Protein AF-A0AA40WFM0-F1 (afdb_monomer_lite)

Foldseek 3Di:
DVVVVVVLVVLLVVLVVLLVVLVVVLVPQDPPDPCNVVSSVVSVVVNVVSVVVNVVSVPDDDDDDPDPPPPPPPDDDDDDDDDDDDD

Organism: NCBI:txid44276

Sequence (87 aa):
MKVKVAHLFRKIEEMDRDILELGKIQERISSDRDYSEILKDSIRKEMENLESGKAEILSLKIKEEPAKIGFVKNSGKSSPTEMKNLY

Radius of gyration: 28.41 Å; chains: 1; bounding box: 75×49×60 Å

Secondary structure (DSSP, 8-state):
-HHHHHHHHHHHHHHHHHHHHHHHHHHT--TTSTTHHHHHHHHHHHHHHHHHHHHHHHH----------------------------

pLDDT: mean 79.81, std 20.95, range [39.88, 98.38]

Structure (mmCIF, N/CA/C/O backbone):
data_AF-A0AA40WFM0-F1
#
_entry.id   AF-A0AA40WFM0-F1
#
loop_
_atom_site.group_PDB
_atom_site.id
_atom_site.type_symbol
_atom_site.label_atom_id
_atom_site.label_alt_id
_atom_site.label_comp_id
_atom_site.label_asym_id
_atom_site.label_entity_id
_atom_site.label_seq_id
_atom_site.pdbx_PDB_ins_code
_atom_site.Cartn_x
_atom_site.Cartn_y
_atom_site.Cartn_z
_atom_site.occupancy
_atom_site.B_iso_or_equiv
_atom_site.auth_seq_id
_atom_site.auth_comp_id
_atom_site.auth_asym_id
_atom_site.auth_atom_id
_atom_site.pdbx_PDB_model_num
ATOM 1 N N . MET A 1 1 ? -15.533 8.607 22.813 1.00 60.88 1 MET A N 1
ATOM 2 C 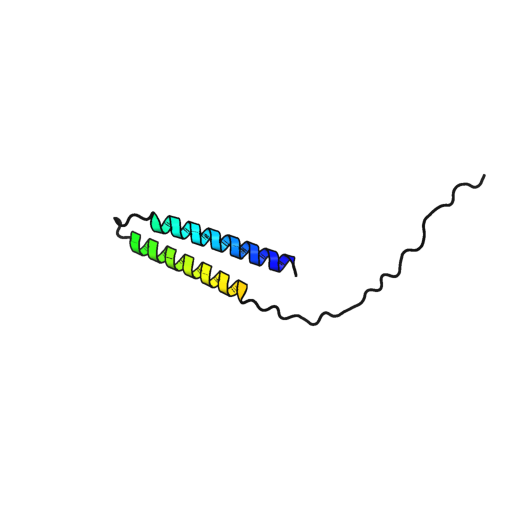CA . MET A 1 1 ? -14.876 7.385 22.290 1.00 60.88 1 MET A CA 1
ATOM 3 C C . MET A 1 1 ? -15.284 7.061 20.851 1.00 60.88 1 MET A C 1
ATOM 5 O O . MET A 1 1 ? -14.395 6.906 20.030 1.00 60.88 1 MET A O 1
ATOM 9 N N . LYS A 1 2 ? -16.585 7.063 20.513 1.00 64.25 2 LYS A N 1
ATOM 10 C CA . LYS A 1 2 ? -17.105 6.781 19.153 1.00 64.25 2 LYS A CA 1
ATOM 11 C C . LYS A 1 2 ? -16.433 7.581 18.021 1.00 64.25 2 LYS A C 1
ATOM 13 O O . LYS A 1 2 ? -16.070 7.006 17.008 1.00 64.25 2 LYS A O 1
ATOM 18 N N . VAL A 1 3 ? -16.190 8.876 18.235 1.00 71.19 3 VAL A N 1
ATOM 19 C CA . VAL A 1 3 ? -15.526 9.757 17.252 1.00 71.19 3 VAL A CA 1
ATOM 20 C C . VAL A 1 3 ? -14.082 9.318 16.961 1.00 71.19 3 VAL A C 1
ATOM 22 O O . VAL A 1 3 ? -13.674 9.291 15.808 1.00 71.19 3 VAL A O 1
ATOM 25 N N . LYS A 1 4 ? -13.324 8.883 17.981 1.00 77.56 4 LYS A N 1
ATOM 26 C CA . LYS A 1 4 ? -11.948 8.383 17.799 1.00 77.56 4 LYS A CA 1
ATOM 27 C C . LYS A 1 4 ? -11.928 7.106 16.956 1.00 77.56 4 LYS A C 1
ATOM 29 O O . LYS A 1 4 ? -11.119 6.997 16.049 1.00 77.56 4 LYS A O 1
ATOM 34 N N . VAL A 1 5 ? -12.860 6.189 17.219 1.00 82.56 5 VAL A N 1
ATOM 35 C CA . VAL A 1 5 ? -13.013 4.947 16.446 1.00 82.56 5 VAL A CA 1
ATOM 36 C C . VAL A 1 5 ? -13.380 5.250 14.988 1.00 82.56 5 VAL A C 1
ATOM 38 O O . VAL A 1 5 ? -12.762 4.703 14.083 1.00 82.56 5 VAL A O 1
ATOM 41 N N . ALA A 1 6 ? -14.309 6.182 14.745 1.00 85.12 6 ALA A N 1
ATOM 42 C CA . ALA A 1 6 ? -14.676 6.598 13.388 1.00 85.12 6 ALA A CA 1
ATOM 43 C C . ALA A 1 6 ? -13.493 7.206 12.609 1.00 85.12 6 ALA A C 1
ATOM 45 O O . ALA A 1 6 ? -13.316 6.913 11.429 1.00 85.12 6 ALA A O 1
ATOM 46 N N . HIS A 1 7 ? -12.646 8.010 13.262 1.00 89.56 7 HIS A N 1
ATOM 47 C CA . HIS A 1 7 ? -11.442 8.550 12.623 1.00 89.56 7 HIS A CA 1
ATOM 48 C C . HIS A 1 7 ? -10.407 7.474 12.277 1.00 89.56 7 HIS A C 1
ATOM 50 O O . HIS A 1 7 ? -9.756 7.602 11.244 1.00 89.56 7 HIS A O 1
ATOM 56 N N . LEU A 1 8 ? -10.273 6.426 13.098 1.00 90.62 8 LEU A N 1
ATOM 57 C CA . LEU A 1 8 ? -9.388 5.296 12.800 1.00 90.62 8 LEU A CA 1
ATOM 58 C C . LEU A 1 8 ? -9.875 4.510 11.578 1.00 90.62 8 LEU A C 1
ATOM 60 O O . LEU A 1 8 ? -9.074 4.220 10.698 1.00 90.62 8 LEU A O 1
ATOM 64 N N . PHE A 1 9 ? -11.180 4.251 11.461 1.00 91.62 9 PHE A N 1
ATOM 65 C CA . PHE A 1 9 ? -11.738 3.615 10.261 1.00 91.62 9 PHE A CA 1
ATOM 66 C C . PHE A 1 9 ? -11.559 4.472 9.009 1.00 91.62 9 PHE A C 1
ATOM 68 O O . PHE A 1 9 ? -11.100 3.971 7.989 1.00 91.62 9 PHE A O 1
ATOM 75 N N . ARG A 1 10 ? -11.811 5.782 9.104 1.00 95.12 10 ARG A N 1
ATOM 76 C CA . ARG A 1 10 ? -11.552 6.708 7.992 1.00 95.12 10 ARG A CA 1
ATOM 77 C C . ARG A 1 10 ? -10.083 6.681 7.557 1.00 95.12 10 ARG A C 1
ATOM 79 O O . ARG A 1 10 ? -9.797 6.777 6.370 1.00 95.12 10 ARG A O 1
ATOM 86 N N . LYS A 1 11 ? -9.155 6.553 8.512 1.00 95.44 11 LYS A N 1
ATOM 87 C CA . LYS A 1 11 ? -7.724 6.443 8.217 1.00 95.44 11 LYS A CA 1
ATOM 88 C C . LYS A 1 11 ? -7.389 5.129 7.507 1.00 95.44 11 LYS A C 1
ATOM 90 O O . LYS A 1 11 ? -6.605 5.157 6.571 1.00 95.44 11 LYS A O 1
ATOM 95 N N . ILE A 1 12 ? -8.003 4.015 7.905 1.00 96.25 12 ILE A N 1
ATOM 96 C CA . ILE A 1 12 ? -7.853 2.729 7.206 1.00 96.25 12 ILE A CA 1
ATOM 97 C C . ILE A 1 12 ? -8.339 2.843 5.756 1.00 96.25 12 ILE A C 1
ATOM 99 O O . ILE A 1 12 ? -7.615 2.466 4.844 1.00 96.25 12 ILE A O 1
ATOM 103 N N . GLU A 1 13 ? -9.511 3.440 5.527 1.00 97.00 13 GLU A N 1
ATOM 104 C CA . GLU A 1 13 ? -10.045 3.632 4.171 1.00 97.00 13 GLU A CA 1
ATOM 105 C C . GLU A 1 13 ? -9.151 4.522 3.294 1.00 97.00 13 GLU A C 1
ATOM 107 O O . GLU A 1 13 ? -9.071 4.317 2.086 1.00 97.00 13 GLU A O 1
ATOM 112 N N . GLU A 1 14 ? -8.506 5.539 3.876 1.00 97.44 14 GLU A N 1
ATOM 113 C CA . GLU A 1 14 ? -7.480 6.329 3.182 1.00 97.44 14 GLU A CA 1
ATOM 114 C C . GLU A 1 14 ? -6.299 5.448 2.768 1.00 97.44 14 GLU A C 1
ATOM 116 O O . GLU A 1 14 ? -5.921 5.462 1.602 1.00 97.44 14 GLU A O 1
ATOM 121 N N . MET A 1 15 ? -5.780 4.628 3.684 1.00 98.00 15 MET A N 1
ATOM 122 C CA . MET A 1 15 ? -4.643 3.746 3.409 1.00 98.00 15 MET A CA 1
ATOM 123 C C . MET A 1 15 ? -4.966 2.702 2.331 1.00 98.00 15 MET A C 1
ATOM 125 O O . MET A 1 15 ? -4.140 2.465 1.456 1.00 98.00 15 MET A O 1
ATOM 129 N N . ASP A 1 16 ? -6.172 2.125 2.333 1.00 97.88 16 ASP A N 1
ATOM 130 C CA . ASP A 1 16 ? -6.596 1.177 1.292 1.00 97.88 16 ASP A CA 1
ATOM 131 C C . ASP A 1 16 ? -6.688 1.844 -0.097 1.00 97.88 16 ASP A C 1
ATOM 133 O O . ASP A 1 16 ? -6.354 1.224 -1.112 1.00 97.88 16 ASP A O 1
ATOM 137 N N . ARG A 1 17 ? -7.102 3.119 -0.166 1.00 98.38 17 ARG A N 1
ATOM 138 C CA . ARG A 1 17 ? -7.075 3.887 -1.423 1.00 98.38 17 ARG A CA 1
ATOM 139 C C . ARG A 1 17 ? -5.647 4.144 -1.893 1.00 98.38 17 ARG A C 1
ATOM 141 O O . ARG A 1 17 ? -5.363 3.908 -3.066 1.00 98.38 17 ARG A O 1
ATOM 148 N N . ASP A 1 18 ? -4.765 4.559 -0.989 1.00 98.06 18 ASP A N 1
ATOM 149 C CA . ASP A 1 18 ? -3.363 4.840 -1.305 1.00 98.06 18 ASP A CA 1
ATOM 150 C C . ASP A 1 18 ? -2.652 3.581 -1.832 1.00 98.06 18 ASP A C 1
ATOM 152 O O . ASP A 1 18 ? -1.974 3.637 -2.857 1.00 98.06 18 ASP A O 1
ATOM 156 N N . ILE A 1 19 ? -2.880 2.417 -1.209 1.00 98.31 19 ILE A N 1
ATOM 157 C CA . ILE A 1 19 ? -2.349 1.121 -1.671 1.00 98.31 19 ILE A CA 1
ATOM 158 C C . ILE A 1 19 ? -2.808 0.818 -3.105 1.00 98.31 19 ILE A C 1
ATOM 160 O O . ILE A 1 19 ? -1.997 0.439 -3.954 1.00 98.31 19 ILE A O 1
ATOM 164 N N . LEU A 1 20 ? -4.098 1.006 -3.406 1.00 98.31 20 LEU A N 1
ATOM 165 C CA . LEU A 1 20 ? -4.634 0.783 -4.752 1.00 98.31 20 LEU A CA 1
ATOM 166 C C . LEU A 1 20 ? -4.037 1.739 -5.791 1.00 98.31 20 LEU A C 1
ATOM 168 O O . LEU A 1 20 ? -3.800 1.341 -6.933 1.00 98.31 20 LEU A O 1
ATOM 172 N N . GLU A 1 21 ? -3.830 3.004 -5.436 1.00 98.25 21 GLU A N 1
ATOM 173 C CA . GLU A 1 21 ? -3.225 3.990 -6.332 1.00 98.25 21 GLU A CA 1
ATOM 174 C C . GLU A 1 21 ? -1.744 3.698 -6.584 1.00 98.25 21 GLU A C 1
ATOM 176 O O . GLU A 1 21 ? -1.312 3.706 -7.739 1.00 98.25 21 GLU A O 1
ATOM 181 N N . LEU A 1 22 ? -0.991 3.350 -5.539 1.00 98.06 22 LEU A N 1
ATOM 182 C CA . LEU A 1 22 ? 0.407 2.937 -5.640 1.00 98.06 22 LEU A CA 1
ATOM 183 C C . LEU A 1 22 ? 0.575 1.696 -6.524 1.00 98.06 22 LEU A C 1
ATOM 185 O O . LEU A 1 22 ? 1.452 1.694 -7.388 1.00 98.06 22 LEU A O 1
ATOM 189 N N . GLY A 1 23 ? -0.306 0.698 -6.400 1.00 97.31 23 GLY A N 1
ATOM 190 C CA . GLY A 1 23 ? -0.306 -0.476 -7.279 1.00 97.31 23 GLY A CA 1
ATOM 191 C C . GLY A 1 23 ? -0.485 -0.103 -8.756 1.00 97.31 23 GLY A C 1
ATOM 192 O O . GLY A 1 23 ? 0.298 -0.519 -9.610 1.00 97.31 23 GLY A O 1
ATOM 193 N N . LYS A 1 24 ? -1.442 0.785 -9.067 1.00 97.69 24 LYS A N 1
ATOM 194 C CA . LYS A 1 24 ? -1.645 1.286 -10.441 1.00 97.69 24 LYS A CA 1
ATOM 195 C C . LYS A 1 24 ? -0.434 2.056 -10.969 1.00 97.69 24 LYS A C 1
ATOM 197 O O . LYS A 1 24 ? -0.151 2.000 -12.164 1.00 97.69 24 LYS A O 1
ATOM 202 N N . ILE A 1 25 ? 0.246 2.823 -10.114 1.00 96.25 25 ILE A N 1
ATOM 203 C CA . ILE A 1 25 ? 1.469 3.541 -10.491 1.00 96.25 25 ILE A CA 1
ATOM 204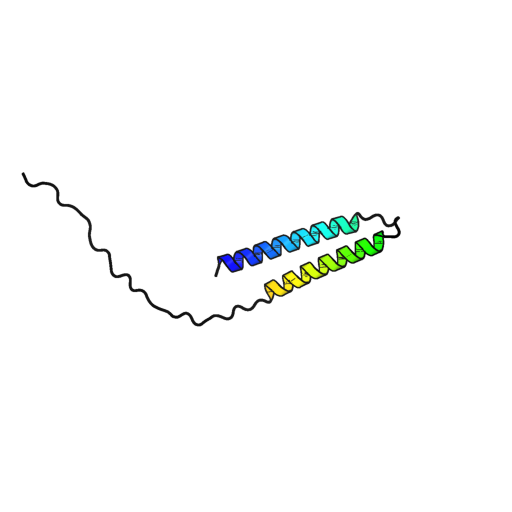 C C . ILE A 1 25 ? 2.580 2.533 -10.787 1.00 96.25 25 ILE A C 1
ATOM 206 O O . ILE A 1 25 ? 3.216 2.642 -11.833 1.00 96.25 25 ILE A O 1
ATOM 210 N N . GLN A 1 26 ? 2.769 1.533 -9.922 1.00 95.38 26 GLN A N 1
ATOM 211 C CA . GLN A 1 26 ? 3.781 0.489 -10.076 1.00 95.38 26 GLN A CA 1
ATOM 212 C C . GLN A 1 26 ? 3.641 -0.262 -11.408 1.00 95.38 26 GLN A C 1
ATOM 214 O O . GLN A 1 26 ? 4.633 -0.448 -12.112 1.00 95.38 26 GLN A O 1
ATOM 219 N N . GLU A 1 27 ? 2.415 -0.639 -11.783 1.00 94.50 27 GLU A N 1
ATOM 220 C CA . GLU A 1 27 ? 2.108 -1.340 -13.041 1.00 94.50 27 GLU A CA 1
ATOM 221 C C . GLU A 1 27 ? 2.427 -0.515 -14.295 1.00 94.50 27 GLU A C 1
ATOM 223 O O . GLU A 1 27 ? 2.720 -1.068 -15.354 1.00 94.50 27 GLU A O 1
ATOM 228 N N . ARG A 1 28 ? 2.381 0.818 -14.194 1.00 95.31 28 ARG A N 1
ATOM 229 C CA . ARG A 1 28 ? 2.616 1.739 -15.317 1.00 95.31 28 ARG A CA 1
ATOM 230 C C . ARG A 1 28 ? 4.084 2.123 -15.496 1.00 95.31 28 ARG A C 1
ATOM 232 O O . ARG A 1 28 ? 4.409 2.829 -16.451 1.00 95.31 28 ARG A O 1
ATOM 239 N N . ILE A 1 29 ? 4.974 1.698 -14.598 1.00 93.56 29 ILE A N 1
ATOM 240 C CA . ILE A 1 29 ? 6.408 1.974 -14.717 1.00 93.56 29 ILE A CA 1
ATOM 241 C C . ILE A 1 29 ? 6.984 1.118 -15.850 1.00 93.56 29 ILE A C 1
ATOM 243 O O . ILE A 1 29 ? 7.064 -0.105 -15.737 1.00 93.56 29 ILE A O 1
ATOM 247 N N . SER A 1 30 ? 7.424 1.779 -16.927 1.00 90.75 30 SER A N 1
ATOM 248 C CA . SER A 1 30 ? 8.164 1.141 -18.028 1.00 90.75 30 SER A CA 1
ATOM 249 C C . SER A 1 30 ? 9.412 0.437 -17.495 1.00 90.75 30 SER A C 1
ATOM 251 O O . SER A 1 30 ? 10.125 0.990 -16.662 1.00 90.75 30 SER A O 1
ATOM 253 N N . SER A 1 31 ? 9.696 -0.764 -17.993 1.00 88.56 31 SER A N 1
ATOM 254 C CA . SER A 1 31 ? 10.890 -1.542 -17.639 1.00 88.56 31 SER A CA 1
ATOM 255 C C . SER A 1 31 ? 12.149 -1.137 -18.415 1.00 88.56 31 SER A C 1
ATOM 257 O O . SER A 1 31 ? 13.205 -1.713 -18.190 1.00 88.56 31 SER A O 1
ATOM 259 N N . ASP A 1 32 ? 12.065 -0.143 -19.300 1.00 90.88 32 ASP A N 1
ATOM 260 C CA . ASP A 1 32 ? 13.149 0.192 -20.236 1.00 90.88 32 ASP A CA 1
ATOM 261 C C . ASP A 1 32 ? 14.214 1.115 -19.626 1.00 90.88 32 ASP A C 1
ATOM 263 O O . ASP A 1 32 ? 15.131 1.557 -20.316 1.00 90.88 32 ASP A O 1
ATOM 267 N N . ARG A 1 33 ? 14.072 1.473 -18.344 1.00 89.88 33 ARG A N 1
ATOM 268 C CA . ARG A 1 33 ? 14.986 2.377 -17.642 1.00 89.88 33 ARG A CA 1
ATOM 269 C C . ARG A 1 33 ? 15.655 1.655 -16.484 1.00 89.88 33 ARG A C 1
ATOM 271 O O . ARG A 1 33 ? 14.990 0.978 -15.705 1.00 89.88 33 ARG A O 1
ATO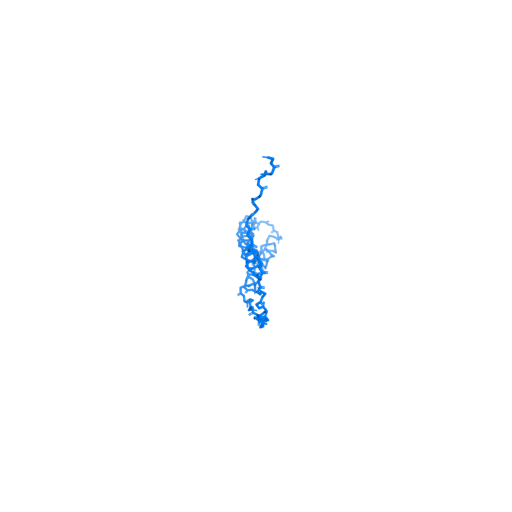M 278 N N . ASP A 1 34 ? 16.949 1.900 -16.308 1.00 88.81 34 ASP A N 1
ATOM 279 C CA . ASP A 1 34 ? 17.771 1.241 -15.282 1.00 88.81 34 ASP A CA 1
ATOM 280 C C . ASP A 1 34 ? 17.248 1.446 -13.850 1.00 88.81 34 ASP A C 1
ATOM 282 O O . ASP A 1 34 ? 17.422 0.596 -12.981 1.00 88.81 34 ASP A O 1
ATOM 286 N N . TYR A 1 35 ? 16.572 2.568 -13.590 1.00 89.94 35 TYR A N 1
ATOM 287 C CA . TYR A 1 35 ? 16.020 2.884 -12.270 1.00 89.94 35 TYR A CA 1
ATOM 288 C C . TYR A 1 35 ? 14.626 2.289 -12.016 1.00 89.94 35 TYR A C 1
ATOM 290 O O . TYR A 1 35 ? 14.107 2.408 -10.905 1.00 89.94 35 TYR A O 1
ATOM 298 N N . SER A 1 36 ? 13.985 1.693 -13.024 1.00 93.81 36 SER A N 1
ATOM 299 C CA . SER A 1 36 ? 12.583 1.277 -12.941 1.00 93.81 36 SER A CA 1
ATOM 300 C C . SER A 1 36 ? 12.341 0.200 -11.895 1.00 93.81 36 SER A C 1
ATOM 302 O O . SER A 1 36 ? 11.356 0.279 -11.164 1.00 93.81 36 SER A O 1
ATOM 304 N N . GLU A 1 37 ? 13.248 -0.766 -11.770 1.00 92.62 37 GLU A N 1
ATOM 305 C CA . GLU A 1 37 ? 13.116 -1.839 -10.779 1.00 92.62 37 GLU A CA 1
ATOM 306 C C . GLU A 1 37 ? 13.289 -1.308 -9.350 1.00 92.62 37 GLU A C 1
ATOM 308 O O . GLU A 1 37 ? 12.469 -1.599 -8.483 1.00 92.62 37 GLU A O 1
ATOM 313 N N . ILE A 1 38 ? 14.250 -0.401 -9.130 1.00 94.94 38 ILE A N 1
ATOM 314 C CA . ILE A 1 38 ? 14.433 0.276 -7.835 1.00 94.94 38 ILE A CA 1
ATOM 315 C C . ILE A 1 38 ? 13.173 1.063 -7.451 1.00 94.94 38 ILE A C 1
ATOM 317 O O . ILE A 1 38 ? 12.742 1.041 -6.297 1.00 94.94 38 ILE A O 1
ATOM 321 N N . LEU A 1 39 ? 12.556 1.753 -8.414 1.00 95.31 39 LEU A N 1
ATOM 322 C CA . LEU A 1 39 ? 11.329 2.506 -8.174 1.00 95.31 39 LEU A CA 1
ATOM 323 C C . LEU A 1 39 ? 10.144 1.581 -7.855 1.00 95.31 39 LEU A C 1
ATOM 325 O O . LEU A 1 39 ? 9.392 1.863 -6.922 1.00 95.31 39 LEU A O 1
ATOM 329 N N . LYS A 1 40 ? 9.992 0.465 -8.580 1.00 95.75 40 LYS A N 1
ATOM 330 C CA . LYS A 1 40 ? 8.955 -0.542 -8.305 1.00 95.75 40 LYS A CA 1
ATOM 331 C C . LYS A 1 40 ? 9.124 -1.179 -6.929 1.00 95.75 40 LYS A C 1
ATOM 333 O O . LYS A 1 40 ? 8.118 -1.395 -6.255 1.00 95.75 40 LYS A O 1
ATOM 338 N N . ASP A 1 41 ? 10.354 -1.461 -6.512 1.00 95.94 41 ASP A N 1
ATOM 339 C CA . ASP A 1 41 ? 10.647 -2.016 -5.189 1.00 95.94 41 ASP A CA 1
ATOM 340 C C . ASP A 1 41 ? 10.378 -0.999 -4.075 1.00 95.94 41 ASP A C 1
ATOM 342 O O . ASP A 1 41 ? 9.795 -1.348 -3.050 1.00 95.94 41 ASP A O 1
ATOM 346 N N . SER A 1 42 ? 10.721 0.275 -4.293 1.00 97.38 42 SER A N 1
ATOM 347 C CA . SER A 1 42 ? 10.393 1.359 -3.361 1.00 97.38 42 SER A CA 1
ATOM 348 C C . SER A 1 42 ? 8.879 1.496 -3.159 1.00 97.38 42 SER A C 1
ATOM 350 O O . SER A 1 42 ? 8.406 1.562 -2.026 1.00 97.38 42 SER A O 1
ATOM 352 N N . ILE A 1 43 ? 8.103 1.454 -4.250 1.00 97.19 43 ILE A N 1
ATOM 353 C CA . ILE A 1 43 ? 6.636 1.492 -4.184 1.00 97.19 43 ILE A CA 1
ATOM 354 C C . ILE A 1 43 ? 6.083 0.256 -3.467 1.00 97.19 43 ILE A C 1
ATOM 356 O O . ILE A 1 43 ? 5.209 0.398 -2.615 1.00 97.19 43 ILE A O 1
ATOM 360 N N . ARG A 1 44 ? 6.614 -0.943 -3.753 1.00 97.50 44 ARG A N 1
ATOM 361 C CA . ARG A 1 44 ? 6.204 -2.177 -3.062 1.00 97.50 44 ARG A CA 1
ATOM 362 C C . ARG A 1 44 ? 6.419 -2.061 -1.555 1.00 97.50 44 ARG A C 1
ATOM 364 O O . ARG A 1 44 ? 5.510 -2.354 -0.786 1.00 97.50 44 ARG A O 1
ATOM 371 N N . LYS A 1 45 ? 7.591 -1.575 -1.143 1.00 98.19 45 LYS A N 1
ATOM 372 C CA . LYS A 1 45 ? 7.913 -1.352 0.268 1.00 98.19 45 LYS A CA 1
ATOM 373 C C . LYS A 1 45 ? 6.952 -0.362 0.924 1.00 98.19 45 LYS A C 1
ATOM 375 O O . LYS A 1 45 ? 6.546 -0.569 2.062 1.00 98.19 45 LYS A O 1
ATOM 380 N N . GLU A 1 46 ? 6.567 0.699 0.222 1.00 98.25 46 GLU A N 1
ATOM 381 C CA . GLU A 1 46 ? 5.609 1.661 0.768 1.00 98.25 46 GLU A CA 1
ATOM 382 C C . GLU A 1 46 ? 4.206 1.061 0.929 1.00 98.25 46 GLU A C 1
ATOM 384 O O . GLU A 1 46 ? 3.562 1.267 1.955 1.00 98.25 46 GLU A O 1
ATOM 389 N N . MET A 1 47 ? 3.757 0.239 -0.022 1.00 98.25 47 MET A N 1
ATOM 390 C CA . MET A 1 47 ? 2.503 -0.510 0.118 1.00 98.25 47 MET A CA 1
ATOM 391 C C . MET A 1 47 ? 2.538 -1.465 1.324 1.00 98.25 47 MET A C 1
ATOM 393 O O . MET A 1 47 ? 1.563 -1.543 2.069 1.00 98.25 47 MET A O 1
ATOM 397 N N . GLU A 1 48 ? 3.665 -2.143 1.565 1.00 98.19 48 GLU A N 1
ATOM 398 C CA . GLU A 1 48 ? 3.864 -2.996 2.747 1.00 98.19 48 GLU A CA 1
ATOM 399 C C . GLU A 1 48 ? 3.822 -2.193 4.058 1.00 98.19 48 GLU A C 1
ATOM 401 O O . GLU A 1 48 ? 3.208 -2.632 5.034 1.00 98.19 48 GLU A O 1
ATOM 406 N N . ASN A 1 49 ? 4.413 -0.993 4.085 1.00 98.25 49 ASN A N 1
ATOM 407 C CA . ASN A 1 49 ? 4.349 -0.098 5.244 1.00 98.25 49 ASN A CA 1
ATOM 408 C C . ASN A 1 49 ? 2.900 0.316 5.558 1.00 98.25 49 ASN A C 1
ATOM 410 O O . ASN A 1 49 ? 2.498 0.331 6.724 1.00 98.25 49 ASN A O 1
ATOM 414 N N . LEU A 1 50 ? 2.105 0.630 4.528 1.00 98.00 50 LEU A N 1
ATOM 415 C CA . LEU A 1 50 ? 0.688 0.973 4.678 1.00 98.00 50 LEU A CA 1
ATOM 416 C C . LEU A 1 50 ? -0.129 -0.222 5.197 1.00 98.00 50 LEU A C 1
ATOM 418 O O . LEU A 1 50 ? -0.917 -0.067 6.131 1.00 98.00 50 LEU A O 1
ATOM 422 N N . GLU A 1 51 ? 0.098 -1.426 4.669 1.00 97.44 51 GLU A N 1
ATOM 423 C CA . GLU A 1 51 ? -0.523 -2.656 5.184 1.00 97.44 51 GLU A CA 1
ATOM 424 C C . GLU A 1 51 ? -0.161 -2.910 6.659 1.00 97.44 51 GLU A C 1
ATOM 426 O O . GLU A 1 51 ? -1.039 -3.195 7.480 1.00 97.44 51 GLU A O 1
ATOM 431 N N . SER A 1 52 ? 1.109 -2.724 7.036 1.00 97.19 52 SER A N 1
ATOM 432 C CA . SER A 1 52 ? 1.551 -2.847 8.431 1.00 97.19 52 SER A CA 1
ATOM 433 C C . SER A 1 52 ? 0.857 -1.831 9.339 1.00 97.19 52 SER A C 1
ATOM 435 O O . SER A 1 52 ? 0.318 -2.197 10.383 1.00 97.19 52 SER A O 1
ATOM 437 N N . GLY A 1 53 ? 0.793 -0.560 8.932 1.00 94.81 53 GLY A N 1
ATOM 438 C CA . GLY A 1 53 ? 0.110 0.478 9.707 1.00 94.81 53 GLY A CA 1
ATOM 439 C C . GLY A 1 53 ? -1.392 0.207 9.868 1.00 94.81 53 GLY A C 1
ATOM 440 O O . GLY A 1 53 ? -1.961 0.457 10.933 1.00 94.81 53 GLY A O 1
ATOM 441 N N . LYS A 1 54 ? -2.043 -0.372 8.849 1.00 95.44 54 LYS A N 1
ATOM 442 C CA . LYS A 1 54 ? -3.441 -0.825 8.935 1.00 95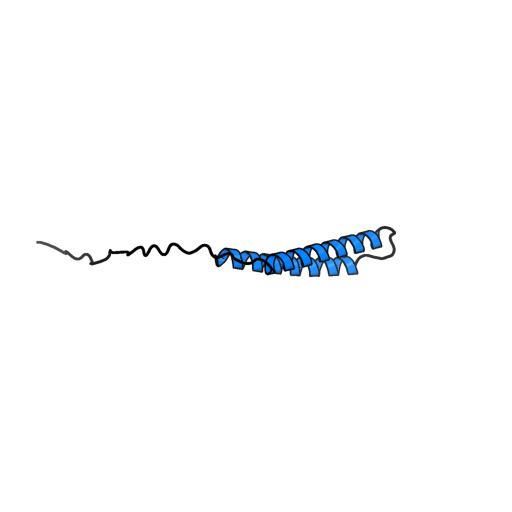.44 54 LYS A CA 1
ATOM 443 C C . LYS A 1 54 ? -3.599 -1.927 9.984 1.00 95.44 54 LYS A C 1
ATOM 445 O O . LYS A 1 54 ? -4.492 -1.844 10.831 1.00 95.44 54 LYS A O 1
ATOM 450 N N . ALA A 1 55 ? -2.720 -2.929 9.962 1.00 94.06 55 ALA A N 1
ATOM 451 C CA . ALA A 1 55 ? -2.721 -4.010 10.944 1.00 94.06 55 ALA A CA 1
ATOM 452 C C . ALA A 1 55 ? -2.492 -3.490 12.375 1.00 94.06 55 ALA A C 1
ATOM 454 O O . ALA A 1 55 ? -3.181 -3.916 13.304 1.00 94.06 55 ALA A O 1
ATOM 455 N N . GLU A 1 56 ? -1.594 -2.518 12.552 1.00 93.88 56 GLU A N 1
ATOM 456 C CA . GLU A 1 56 ? -1.353 -1.866 13.841 1.00 93.88 56 GLU A CA 1
ATOM 457 C C . GLU A 1 56 ? -2.610 -1.176 14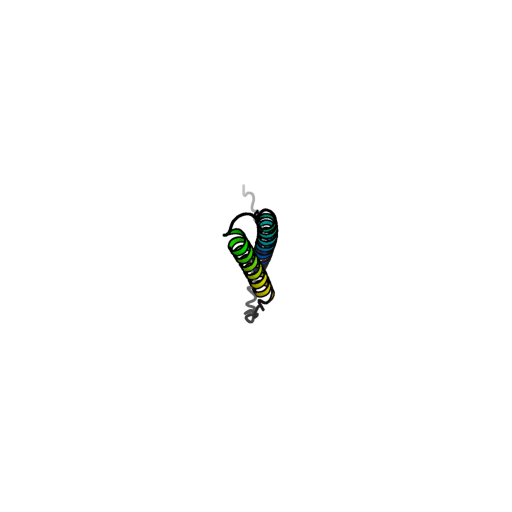.376 1.00 93.88 56 GLU A C 1
ATOM 459 O O . GLU A 1 56 ? -2.998 -1.434 15.518 1.00 93.88 56 GLU A O 1
ATOM 464 N N . ILE A 1 57 ? -3.294 -0.368 13.555 1.00 91.50 57 ILE A N 1
ATOM 465 C CA . ILE A 1 57 ? -4.540 0.312 13.948 1.00 91.50 57 ILE A CA 1
ATOM 466 C C . ILE A 1 57 ? -5.602 -0.704 14.385 1.00 91.50 57 ILE A C 1
ATOM 468 O O . ILE A 1 57 ? -6.264 -0.503 15.405 1.00 91.50 57 ILE A O 1
ATOM 472 N N . LEU A 1 58 ? -5.753 -1.803 13.644 1.00 88.75 58 LEU A N 1
ATOM 473 C CA . LEU A 1 58 ? -6.717 -2.861 13.961 1.00 88.75 58 LEU A CA 1
ATOM 474 C C . LEU A 1 58 ? -6.344 -3.655 15.222 1.00 88.75 58 LEU A C 1
ATOM 476 O O . LEU A 1 58 ? -7.224 -4.184 15.900 1.00 88.75 58 LEU A O 1
ATOM 480 N N . SER A 1 59 ? -5.055 -3.721 15.563 1.00 89.62 59 SER A N 1
ATOM 481 C CA . SER A 1 59 ? -4.559 -4.413 16.758 1.00 89.62 59 SER A CA 1
ATOM 482 C C . SER A 1 59 ? -4.743 -3.620 18.060 1.00 89.62 59 SER A C 1
ATOM 484 O O . SER A 1 59 ? -4.564 -4.176 19.150 1.00 89.62 59 SER A O 1
ATOM 486 N N . LEU A 1 60 ? -5.104 -2.332 17.972 1.00 86.69 60 LEU A N 1
ATOM 487 C CA . LEU A 1 60 ? -5.265 -1.454 19.128 1.00 86.69 60 LEU A CA 1
ATOM 488 C C . LEU A 1 60 ? -6.337 -1.993 20.086 1.00 86.69 60 LEU A C 1
ATOM 490 O O . LEU A 1 60 ? -7.538 -1.941 19.825 1.00 86.69 60 LEU A O 1
ATOM 494 N N . LYS A 1 61 ? -5.897 -2.459 21.258 1.00 77.44 61 LYS A N 1
ATOM 495 C CA . LYS A 1 61 ? -6.784 -2.839 22.363 1.00 77.44 61 LYS A CA 1
ATOM 496 C C . LYS A 1 61 ? -7.091 -1.615 23.219 1.00 77.44 61 LYS A C 1
ATOM 498 O O . LYS A 1 61 ? -6.185 -0.975 23.751 1.00 77.44 61 LYS A O 1
ATOM 503 N N . ILE A 1 62 ? -8.373 -1.311 23.400 1.00 69.75 62 ILE A N 1
ATOM 504 C CA . ILE A 1 62 ? -8.810 -0.274 24.336 1.00 69.75 62 ILE A CA 1
ATOM 505 C C . ILE A 1 62 ? -8.659 -0.843 25.751 1.00 69.75 62 ILE A C 1
ATOM 507 O O . ILE A 1 62 ? -9.368 -1.774 26.124 1.00 69.75 62 ILE A O 1
ATOM 511 N N . LYS A 1 63 ? -7.736 -0.294 26.548 1.00 65.50 63 LYS A N 1
ATOM 512 C CA . LYS A 1 63 ? -7.795 -0.463 28.003 1.00 65.50 63 LYS A CA 1
ATOM 513 C C . LYS A 1 63 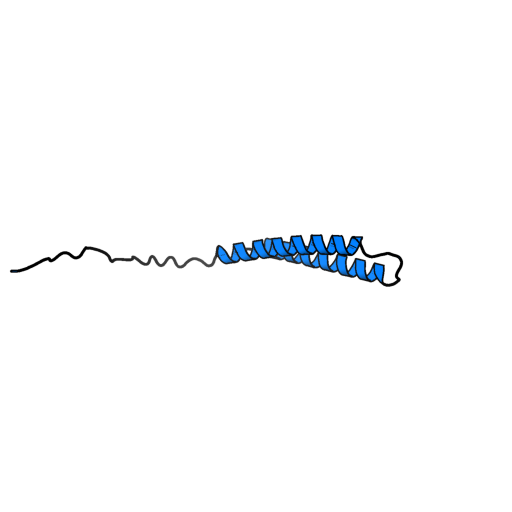? -8.936 0.419 28.498 1.00 65.50 63 LYS A C 1
ATOM 515 O O . LYS A 1 63 ? -8.841 1.642 28.413 1.00 65.50 63 LYS A O 1
ATOM 520 N N . GLU A 1 64 ? -10.030 -0.188 28.941 1.00 60.44 64 GLU A N 1
ATOM 521 C CA . GLU A 1 64 ? -11.079 0.549 29.642 1.00 60.44 64 GLU A CA 1
ATOM 522 C C . GLU A 1 64 ? -10.493 1.069 30.959 1.00 60.44 64 GLU A C 1
ATOM 524 O O . GLU A 1 64 ? -10.110 0.285 31.827 1.00 60.44 64 GLU A O 1
ATOM 529 N N . GLU A 1 65 ? -10.386 2.390 31.115 1.00 60.81 65 GLU A N 1
ATOM 530 C CA . GLU A 1 65 ? -10.278 2.943 32.462 1.00 60.81 65 GLU A CA 1
ATOM 531 C C . GLU A 1 65 ? -11.615 2.718 33.177 1.00 60.81 65 GLU A C 1
ATOM 533 O O . GLU A 1 65 ? -12.666 2.963 32.571 1.00 60.81 65 GLU A O 1
ATOM 538 N N . PRO A 1 66 ? -11.615 2.269 34.447 1.00 52.66 66 PRO A N 1
ATOM 539 C CA . PRO A 1 66 ? -12.847 2.070 35.187 1.00 52.66 66 PRO A CA 1
ATOM 540 C C . PRO A 1 66 ? -13.579 3.407 35.275 1.00 52.66 66 PRO A C 1
ATOM 542 O O . PRO A 1 66 ? -13.121 4.356 35.916 1.00 52.66 66 PRO A O 1
ATOM 545 N N . ALA A 1 67 ? -14.724 3.484 34.598 1.00 54.34 67 ALA A N 1
ATOM 546 C CA . ALA A 1 67 ? -15.586 4.646 34.634 1.00 54.34 67 ALA A CA 1
ATOM 547 C C . ALA A 1 67 ? -15.921 4.959 36.098 1.00 54.34 67 ALA A C 1
ATOM 549 O O . ALA A 1 67 ? -16.596 4.183 36.774 1.00 54.34 67 ALA A O 1
ATOM 550 N N . LYS A 1 68 ? -15.470 6.112 36.604 1.00 51.94 68 LYS A N 1
ATOM 551 C CA . LYS A 1 68 ? -16.053 6.699 37.812 1.00 51.94 68 LYS A CA 1
ATOM 552 C C . LYS A 1 68 ? -17.489 7.072 37.461 1.00 51.94 68 LYS A C 1
ATOM 554 O O . LYS A 1 68 ? -17.742 8.138 36.904 1.00 51.94 68 LYS A O 1
ATOM 559 N N . ILE A 1 69 ? -18.420 6.163 37.741 1.00 55.53 69 ILE A N 1
ATOM 560 C CA . ILE A 1 69 ? -19.863 6.380 37.631 1.00 55.53 69 ILE A CA 1
ATOM 561 C C . ILE A 1 69 ? -20.257 7.376 38.731 1.00 55.53 69 ILE A C 1
ATOM 563 O O . ILE A 1 69 ? -20.743 7.016 39.798 1.00 55.53 69 ILE A O 1
ATOM 567 N N . GLY A 1 70 ? -19.994 8.657 38.488 1.00 47.41 70 GLY A N 1
ATOM 568 C CA . GLY A 1 70 ? -20.626 9.750 39.206 1.00 47.41 70 GLY A CA 1
ATOM 569 C C . GLY A 1 70 ? -21.985 9.999 38.570 1.00 47.41 70 GLY A C 1
ATOM 570 O O . GLY A 1 70 ? -22.077 10.725 37.585 1.00 47.41 70 GLY A O 1
ATOM 571 N N . PHE A 1 71 ? -23.038 9.376 39.102 1.00 45.94 71 PHE A N 1
ATOM 572 C CA . PHE A 1 71 ? -24.413 9.764 38.792 1.00 45.94 71 PHE A CA 1
ATOM 573 C C . PHE A 1 71 ? -24.609 11.232 39.195 1.00 45.94 71 PHE A C 1
ATOM 575 O O . PHE A 1 71 ? -24.861 11.538 40.360 1.00 45.94 71 PHE A O 1
ATOM 582 N N . VAL A 1 72 ? -24.513 12.152 38.236 1.00 47.53 72 VAL A N 1
ATOM 583 C CA . VAL A 1 72 ? -25.007 13.518 38.416 1.00 47.53 72 VAL A CA 1
ATOM 584 C C . VAL A 1 72 ? -26.531 13.439 38.352 1.00 47.53 72 VAL A C 1
ATOM 586 O O . VAL A 1 72 ? -27.132 13.389 37.280 1.00 47.53 72 VAL A O 1
ATOM 589 N N . LYS A 1 73 ? -27.164 13.357 39.527 1.00 43.59 73 LYS A N 1
ATOM 590 C CA . LYS A 1 73 ? -28.604 13.570 39.687 1.00 43.59 73 LYS A CA 1
ATOM 591 C C . LYS A 1 73 ? -28.903 15.023 39.312 1.00 43.59 73 LYS A C 1
ATOM 593 O O . LYS A 1 73 ? -28.738 15.918 40.133 1.00 43.59 73 LYS A O 1
ATOM 598 N N . ASN A 1 74 ? -29.354 15.260 38.083 1.00 45.09 74 ASN A N 1
ATOM 599 C CA . ASN A 1 74 ? -29.985 16.524 37.714 1.00 45.09 74 ASN A CA 1
ATOM 600 C C . ASN A 1 74 ? -31.353 16.617 38.410 1.00 45.09 74 ASN A C 1
ATOM 602 O O . ASN A 1 74 ? -32.372 16.201 37.865 1.00 45.09 74 ASN A O 1
ATOM 606 N N . SER A 1 75 ? -31.380 17.152 39.630 1.00 51.25 75 SER A N 1
ATOM 607 C CA . SER A 1 75 ? -32.591 17.701 40.237 1.00 51.25 75 SER A CA 1
ATOM 608 C C . SER A 1 75 ? -32.807 19.113 39.697 1.00 51.25 75 SER A C 1
ATOM 610 O O . SER A 1 75 ? -32.084 20.036 40.069 1.00 51.25 75 SER A O 1
ATOM 612 N N . GLY A 1 76 ? -33.795 19.295 38.828 1.00 47.84 76 GLY A N 1
ATOM 613 C CA . GLY A 1 76 ? -34.250 20.635 38.477 1.00 47.84 76 GLY A CA 1
ATOM 614 C C . GLY A 1 76 ? -35.023 20.686 37.173 1.00 47.84 76 GLY A C 1
ATOM 615 O O . GLY A 1 76 ? -34.405 20.787 36.116 1.00 47.84 76 GLY A O 1
ATOM 616 N N . LYS A 1 77 ? -36.360 20.641 37.279 1.00 42.62 77 LYS A N 1
ATOM 617 C CA . LYS A 1 77 ? -37.327 21.456 36.514 1.00 42.62 77 LYS A CA 1
ATOM 618 C C . LYS A 1 77 ? -38.772 21.045 36.854 1.00 42.62 77 LYS A C 1
ATOM 620 O O . LYS A 1 77 ? -39.340 20.145 36.251 1.00 42.62 77 LYS A O 1
ATOM 625 N N . SER A 1 78 ? -39.360 21.763 37.804 1.00 43.09 78 SER A N 1
ATOM 626 C CA . SER A 1 78 ? -40.800 22.044 37.942 1.00 43.09 78 SER A CA 1
ATOM 627 C C . SER A 1 78 ? -40.864 23.568 38.127 1.00 43.09 78 SER A C 1
ATOM 629 O O . SER A 1 78 ? -40.092 24.073 38.933 1.00 43.09 78 SER A O 1
ATOM 631 N N . SER A 1 79 ? -41.639 24.410 37.448 1.00 39.88 79 SER A N 1
ATOM 632 C CA . SER A 1 79 ? -42.904 24.307 36.711 1.00 39.88 79 SER A CA 1
ATOM 633 C C . SER A 1 79 ? -43.061 25.581 35.825 1.00 39.88 79 SER A C 1
ATOM 635 O O . SER A 1 79 ? -42.190 26.453 35.903 1.00 39.88 79 SER A O 1
ATOM 637 N N . PRO A 1 80 ? -44.097 25.700 34.966 1.00 48.50 80 PRO A N 1
ATOM 638 C CA . PRO A 1 80 ? -44.238 26.772 33.974 1.00 48.50 80 PRO A CA 1
ATOM 639 C C . PRO A 1 80 ? -44.874 28.063 34.519 1.00 48.50 80 PRO A C 1
ATOM 641 O O . PRO A 1 80 ? -45.787 28.039 35.338 1.00 48.50 80 PRO A O 1
ATOM 644 N N . THR A 1 81 ? -44.396 29.186 33.991 1.00 49.25 81 THR A N 1
ATOM 645 C CA . THR A 1 81 ? -44.837 30.568 34.208 1.00 49.25 81 THR A CA 1
ATOM 646 C C . THR A 1 81 ? -46.237 30.836 33.645 1.00 49.25 81 THR A C 1
ATOM 648 O O . THR A 1 81 ? -46.383 30.818 32.432 1.00 49.25 81 THR A O 1
ATOM 651 N N . GLU A 1 82 ? -47.216 31.199 34.481 1.00 48.47 82 GLU A N 1
ATOM 652 C CA . GLU A 1 82 ? -48.404 31.980 34.082 1.00 48.47 82 GLU A CA 1
ATOM 653 C C . GLU A 1 82 ? -48.959 32.764 35.291 1.00 48.47 82 GLU A C 1
ATOM 655 O O . GLU A 1 82 ? -49.629 32.219 36.161 1.00 48.47 82 GLU A O 1
ATOM 660 N N . MET A 1 83 ? -48.694 34.072 35.346 1.00 43.97 83 MET A N 1
ATOM 661 C CA . MET A 1 83 ? -49.536 35.030 36.072 1.00 43.97 83 MET A CA 1
ATOM 662 C C . MET A 1 83 ? -49.850 36.179 35.116 1.00 43.97 83 MET A C 1
ATOM 664 O O . MET A 1 83 ? -49.042 37.085 34.921 1.00 43.97 83 MET A O 1
ATOM 668 N N . LYS A 1 84 ? -51.020 36.101 34.475 1.00 46.12 84 LYS A N 1
ATOM 669 C CA . LYS A 1 84 ? -51.640 37.225 33.773 1.00 46.12 84 LYS A CA 1
ATOM 670 C C . LYS A 1 84 ? -52.603 37.939 34.729 1.00 46.12 84 LYS A C 1
ATOM 672 O O . LYS A 1 84 ? -53.550 37.331 35.205 1.00 46.12 84 LYS A O 1
ATOM 677 N N . ASN A 1 85 ? -52.337 39.234 34.891 1.00 46.09 85 ASN A N 1
ATOM 678 C CA . ASN A 1 85 ? -53.255 40.355 35.121 1.00 46.09 85 ASN A CA 1
ATOM 679 C C . ASN A 1 85 ? -54.026 40.452 36.453 1.00 46.09 85 ASN A C 1
ATOM 681 O O . ASN A 1 85 ? -55.026 39.779 36.674 1.00 46.09 85 ASN A O 1
ATOM 685 N N . LEU A 1 86 ? -53.609 41.434 37.260 1.00 45.06 86 LEU A N 1
ATOM 686 C CA . LEU A 1 86 ? -54.444 42.187 38.197 1.00 45.06 86 LEU A CA 1
ATOM 687 C C . LEU A 1 86 ? -54.804 43.530 37.540 1.00 45.06 86 LEU A C 1
ATOM 689 O O . LEU A 1 86 ? -53.904 44.336 37.306 1.00 45.06 86 LEU A O 1
ATOM 693 N N . TYR A 1 87 ? -56.087 43.732 37.242 1.00 45.59 87 TYR A N 1
ATOM 694 C CA . TYR A 1 87 ? -56.825 44.999 37.331 1.00 45.59 87 TYR A CA 1
ATOM 695 C C . TYR A 1 87 ? -58.312 44.672 37.460 1.00 45.59 87 TYR A C 1
ATOM 697 O O . TYR A 1 87 ? -58.767 43.774 36.714 1.00 45.59 87 TYR A O 1
#